Protein AF-A0A817LGA9-F1 (afdb_monomer_lite)

Sequence (177 aa):
PIKENYQQTYLNRLSTHKYPWEKFLEEGIQYLLSHNIECLLPNNDRLYIKMENREIAEVKHLDQRKKGYYRPTICFGMIADGKNILTNDYLKTTLCDRCNVLCFDSEIDQVIAAIQGNRTESFMIIRGVYDYHDGTSNKEWQPFSSLCAAAFMKTIIYRIPKPFINLIFNIIDYYNQ

Structure (mmCIF, N/CA/C/O backbone):
data_AF-A0A817LGA9-F1
#
_entry.id   AF-A0A817LGA9-F1
#
loop_
_atom_site.group_PDB
_atom_site.id
_atom_site.type_symbol
_atom_site.label_atom_id
_atom_site.label_alt_id
_atom_site.label_comp_id
_atom_site.label_asym_id
_atom_site.label_entity_id
_atom_site.label_seq_id
_atom_site.pdbx_PDB_ins_code
_atom_site.Cartn_x
_atom_site.Cartn_y
_atom_site.Cartn_z
_atom_site.occupancy
_atom_site.B_iso_or_equiv
_atom_site.auth_seq_id
_atom_site.auth_comp_id
_atom_site.auth_asym_id
_atom_site.auth_atom_id
_atom_site.pdbx_PDB_model_num
ATOM 1 N N . PRO A 1 1 ? -1.490 25.950 -11.306 1.00 44.44 1 PRO A N 1
ATOM 2 C CA . PRO A 1 1 ? -1.712 24.812 -12.229 1.00 44.44 1 PRO A CA 1
ATOM 3 C C . PRO A 1 1 ? -2.171 23.512 -11.536 1.00 44.44 1 PRO A C 1
ATOM 5 O O . PRO A 1 1 ? -3.285 23.073 -11.787 1.00 44.44 1 PRO A O 1
ATOM 8 N N . ILE A 1 2 ? -1.365 22.895 -10.653 1.00 36.34 2 ILE A N 1
ATOM 9 C CA . ILE A 1 2 ? -1.699 21.594 -10.021 1.00 36.34 2 ILE A CA 1
ATOM 10 C C . ILE A 1 2 ? -2.831 21.729 -8.982 1.00 36.34 2 ILE A C 1
ATOM 12 O O . ILE A 1 2 ? -3.798 20.972 -9.027 1.00 36.34 2 ILE A O 1
ATOM 16 N N . LYS A 1 3 ? -2.770 22.741 -8.101 1.00 40.72 3 LYS A N 1
ATOM 17 C CA . LYS A 1 3 ? -3.835 23.032 -7.117 1.00 40.72 3 LYS A CA 1
ATOM 18 C C . LYS A 1 3 ? -5.178 23.388 -7.775 1.00 40.72 3 LYS A C 1
ATOM 20 O O . LYS A 1 3 ? -6.219 22.946 -7.305 1.00 40.72 3 LYS A O 1
ATOM 25 N N . GLU A 1 4 ? -5.155 24.137 -8.876 1.00 43.22 4 GLU A N 1
ATOM 26 C CA . GLU A 1 4 ? -6.360 24.543 -9.623 1.00 43.22 4 GLU A CA 1
ATOM 27 C C . GLU A 1 4 ? -7.012 23.347 -10.339 1.00 43.22 4 GLU A C 1
ATOM 29 O O . GLU A 1 4 ? -8.215 23.132 -10.203 1.00 43.22 4 GLU A O 1
ATOM 34 N N . ASN A 1 5 ? -6.215 22.487 -10.991 1.00 48.66 5 ASN A N 1
ATOM 35 C CA . ASN A 1 5 ? -6.701 21.232 -11.582 1.00 48.66 5 ASN A CA 1
ATOM 36 C C . ASN A 1 5 ? -7.262 20.267 -10.521 1.00 48.66 5 ASN A C 1
ATOM 38 O O . ASN A 1 5 ? -8.253 19.570 -10.767 1.00 48.66 5 ASN A O 1
ATOM 42 N N . TYR A 1 6 ? -6.671 20.243 -9.320 1.00 47.34 6 TYR A N 1
ATOM 43 C CA . TYR A 1 6 ? -7.208 19.478 -8.197 1.00 47.34 6 TYR A CA 1
ATOM 44 C C . TYR A 1 6 ? -8.572 20.008 -7.745 1.00 47.34 6 TYR A C 1
ATOM 46 O O . TYR A 1 6 ? -9.492 19.211 -7.592 1.00 47.34 6 TYR A O 1
ATOM 54 N N . GLN A 1 7 ? -8.744 21.325 -7.597 1.00 49.19 7 GLN A N 1
ATOM 55 C CA . GLN A 1 7 ? -10.031 21.928 -7.220 1.00 49.19 7 GLN A CA 1
ATOM 56 C C . GLN A 1 7 ? -11.143 21.626 -8.237 1.00 49.19 7 GLN A C 1
ATOM 58 O O . GLN A 1 7 ? -12.278 21.339 -7.853 1.00 49.19 7 GLN A O 1
ATOM 63 N N . GLN A 1 8 ? -10.812 21.608 -9.527 1.00 51.47 8 GLN A N 1
ATOM 64 C CA . GLN A 1 8 ? -11.758 21.264 -10.590 1.00 51.47 8 GLN A CA 1
ATOM 65 C C . GLN A 1 8 ? -12.128 19.770 -10.582 1.00 51.47 8 GLN A C 1
ATOM 67 O O . GLN A 1 8 ? -13.289 19.407 -10.768 1.00 51.47 8 GLN A O 1
ATOM 72 N N . THR A 1 9 ? -11.161 18.895 -10.287 1.00 51.81 9 THR A N 1
ATOM 73 C CA . THR A 1 9 ? -11.400 17.450 -10.123 1.00 51.81 9 THR A CA 1
ATOM 74 C C . THR A 1 9 ? -12.176 17.149 -8.834 1.00 51.81 9 THR A C 1
ATOM 76 O O . THR A 1 9 ? -13.027 16.265 -8.824 1.00 51.81 9 THR A O 1
ATOM 79 N N . TYR A 1 10 ? -11.919 17.905 -7.764 1.00 47.16 10 TYR A N 1
ATOM 80 C CA . TYR A 1 10 ? -12.523 17.787 -6.434 1.00 47.16 1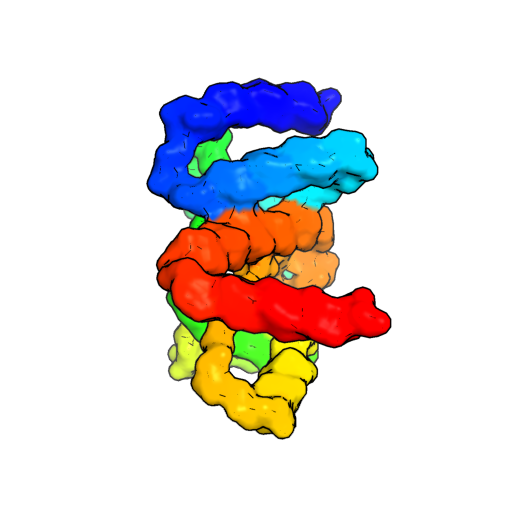0 TYR A CA 1
ATOM 81 C C . TYR A 1 10 ? -14.049 17.957 -6.461 1.00 47.16 10 TYR A C 1
ATOM 83 O O . TYR A 1 10 ? -14.763 17.134 -5.888 1.00 47.16 10 TYR A O 1
ATOM 91 N N . LEU A 1 11 ? -14.567 18.941 -7.208 1.00 50.03 11 LEU A N 1
ATOM 92 C CA . LEU A 1 11 ? -16.016 19.155 -7.348 1.00 50.03 11 LEU A CA 1
ATOM 93 C C . LEU A 1 11 ? -16.742 17.958 -7.994 1.00 50.03 11 LEU A C 1
ATOM 95 O O . LEU A 1 11 ? -17.894 17.686 -7.660 1.00 50.03 11 LEU A O 1
ATOM 99 N N . ASN A 1 12 ? -16.059 17.193 -8.852 1.00 53.94 12 ASN A N 1
ATOM 100 C CA . ASN A 1 12 ? -16.596 15.963 -9.445 1.00 53.94 12 ASN A CA 1
ATOM 101 C C . ASN A 1 12 ? -16.506 14.738 -8.509 1.00 53.94 12 ASN A C 1
ATOM 103 O O . ASN A 1 12 ? -17.265 13.781 -8.685 1.00 53.94 12 ASN A O 1
ATOM 107 N N . ARG A 1 13 ? -15.593 14.728 -7.522 1.00 53.91 13 ARG A N 1
ATOM 108 C CA . ARG A 1 13 ? -15.464 13.612 -6.560 1.00 53.91 13 ARG A CA 1
ATOM 109 C C . ARG A 1 13 ? -16.570 13.639 -5.505 1.00 53.91 13 ARG A C 1
ATOM 111 O O . ARG A 1 13 ? -17.202 12.612 -5.260 1.00 53.91 13 ARG A O 1
ATOM 118 N N . LEU A 1 14 ? -16.888 14.828 -4.984 1.00 49.91 14 LEU A N 1
ATOM 119 C CA . LEU A 1 14 ? -17.922 15.030 -3.963 1.00 49.91 14 LEU A CA 1
ATOM 120 C C . LEU A 1 14 ? -19.288 14.451 -4.360 1.00 49.91 14 LEU A C 1
ATOM 122 O O . LEU A 1 14 ? -19.941 13.812 -3.538 1.00 49.91 14 LEU A O 1
ATOM 126 N N . SER A 1 15 ? -19.696 14.609 -5.622 1.00 52.19 15 SER A N 1
ATOM 127 C CA . SER A 1 15 ? -20.986 14.129 -6.136 1.00 52.19 15 SER A CA 1
ATOM 128 C C . SER A 1 15 ? -21.036 12.621 -6.424 1.00 52.19 15 SER A C 1
ATOM 130 O O . SER A 1 15 ? -22.105 12.102 -6.742 1.00 52.19 15 SER A O 1
ATOM 132 N N . THR A 1 16 ? -19.909 11.899 -6.323 1.00 58.19 16 THR A N 1
ATOM 133 C CA . THR A 1 16 ? -19.780 10.510 -6.807 1.00 58.19 16 THR A CA 1
ATOM 134 C C . THR A 1 16 ? -19.026 9.562 -5.865 1.00 58.19 16 THR A C 1
ATOM 136 O O . THR A 1 16 ? -18.536 8.516 -6.320 1.00 58.19 16 THR A O 1
ATOM 139 N N . HIS A 1 17 ? -18.937 9.889 -4.569 1.00 65.00 17 HIS A N 1
ATOM 140 C CA . HIS A 1 17 ? -18.406 8.980 -3.548 1.00 65.00 17 HIS A CA 1
ATOM 141 C C . HIS A 1 17 ? -19.101 7.617 -3.635 1.00 65.00 17 HIS A C 1
ATOM 143 O O . HIS A 1 17 ? -20.293 7.487 -3.357 1.00 65.00 17 HIS A O 1
ATOM 149 N N . LYS A 1 18 ? -18.349 6.593 -4.033 1.00 71.44 18 LYS A N 1
ATOM 150 C CA . LYS A 1 18 ? -18.819 5.210 -4.145 1.00 71.44 18 LYS A CA 1
ATOM 151 C C . LYS A 1 18 ? -18.400 4.388 -2.933 1.00 71.44 18 LYS A C 1
ATOM 153 O O . LYS A 1 18 ? -19.107 3.449 -2.571 1.00 71.44 18 LYS A O 1
ATOM 158 N N . TYR A 1 19 ? -17.269 4.723 -2.309 1.00 81.50 19 TYR A N 1
ATOM 159 C CA . TYR A 1 19 ? -16.699 3.933 -1.220 1.00 81.50 19 TYR A CA 1
ATOM 160 C C . TYR A 1 19 ? -16.460 4.771 0.045 1.00 81.50 19 TYR A C 1
ATOM 162 O O . TYR A 1 19 ? -16.046 5.923 -0.058 1.00 81.50 19 TYR A O 1
ATOM 170 N N . PRO A 1 20 ? -16.645 4.206 1.258 1.00 83.69 20 PRO A N 1
ATOM 171 C CA . PRO A 1 20 ? -16.533 4.980 2.500 1.00 83.69 20 PRO A CA 1
ATOM 172 C C . PRO A 1 20 ? -15.154 5.613 2.745 1.00 83.69 20 PRO A C 1
ATOM 174 O O . PRO A 1 20 ? -15.069 6.664 3.372 1.00 83.69 20 PRO A O 1
ATOM 177 N N . TRP A 1 21 ? -14.085 4.992 2.243 1.00 86.31 21 TRP A N 1
ATOM 178 C CA . TRP A 1 21 ? -12.713 5.470 2.424 1.00 86.31 21 TRP A CA 1
ATOM 179 C C . TRP A 1 21 ? -12.363 6.681 1.555 1.00 86.31 21 TRP A C 1
ATOM 181 O O . TRP A 1 21 ? -11.458 7.431 1.913 1.00 86.31 21 TRP A O 1
ATOM 191 N N . GLU A 1 22 ? -13.106 6.921 0.467 1.00 86.81 22 GLU A N 1
ATOM 192 C CA . GLU A 1 22 ? -12.907 8.089 -0.402 1.00 86.81 22 GLU A CA 1
ATOM 193 C C . GLU A 1 22 ? -13.125 9.394 0.385 1.00 86.81 22 GLU A C 1
ATOM 195 O O . GLU A 1 22 ? -12.335 10.323 0.252 1.00 86.81 22 GLU A O 1
ATOM 200 N N . LYS A 1 23 ? -14.092 9.414 1.317 1.00 87.50 23 LYS A N 1
ATOM 201 C CA . LYS A 1 23 ? -14.320 10.559 2.211 1.00 87.50 23 LYS A CA 1
ATOM 202 C C . LYS A 1 23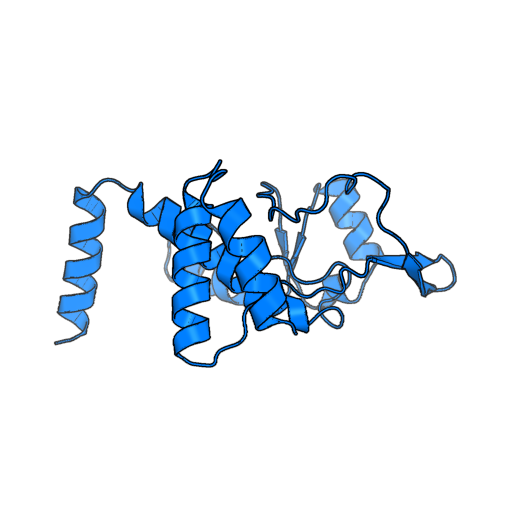 ? -13.082 10.876 3.056 1.00 87.50 23 LYS A C 1
ATOM 204 O O . LYS A 1 23 ? -12.670 12.025 3.161 1.00 87.50 23 LYS A O 1
ATOM 209 N N . PHE A 1 24 ? -12.483 9.857 3.673 1.00 90.81 24 PHE A N 1
ATOM 210 C CA . PHE A 1 24 ? -11.303 10.047 4.519 1.00 90.81 24 PHE A CA 1
ATOM 211 C C . PHE A 1 24 ? -10.055 10.405 3.714 1.00 90.81 24 PHE A C 1
ATOM 213 O O . PHE A 1 24 ? -9.198 11.128 4.219 1.00 90.81 24 PHE A O 1
ATOM 220 N N . LEU A 1 25 ? -9.962 9.927 2.471 1.00 90.12 25 LEU A N 1
ATOM 221 C CA . LEU A 1 25 ? -8.915 10.338 1.544 1.00 90.12 25 LEU A CA 1
ATOM 222 C C . LEU A 1 25 ? -9.037 11.835 1.249 1.00 90.12 25 LEU A C 1
ATOM 224 O O . LEU A 1 25 ? -8.045 12.550 1.333 1.00 90.12 25 LEU A O 1
ATOM 228 N N . GLU A 1 26 ? -10.241 12.322 0.957 1.00 86.31 26 GLU A N 1
ATOM 229 C CA . GLU A 1 26 ? -10.476 13.743 0.689 1.00 86.31 26 GLU A CA 1
ATOM 230 C C . GLU A 1 26 ? -10.177 14.635 1.894 1.00 86.31 26 GLU A C 1
ATOM 232 O O . GLU A 1 26 ? -9.443 15.615 1.749 1.00 86.31 26 GLU A O 1
ATOM 237 N N . GLU A 1 27 ? -10.681 14.273 3.079 1.00 90.69 27 GLU A N 1
ATOM 238 C CA . GLU A 1 27 ? -10.354 14.962 4.336 1.00 90.69 27 GLU A CA 1
ATOM 239 C C . GLU A 1 27 ? -8.835 15.027 4.549 1.00 90.69 27 GLU A C 1
ATOM 241 O O . GLU A 1 27 ? -8.288 16.077 4.890 1.00 90.69 27 GLU A O 1
ATOM 246 N N . GLY A 1 28 ? -8.145 13.908 4.312 1.00 91.31 28 GLY A N 1
ATOM 247 C CA . GLY A 1 28 ? -6.695 13.814 4.432 1.00 91.31 28 GLY A CA 1
ATOM 248 C C . GLY A 1 28 ? -5.959 14.719 3.445 1.00 91.31 28 GLY A C 1
ATOM 249 O O . GLY A 1 28 ? -5.038 15.429 3.845 1.00 91.31 28 GLY A O 1
ATOM 250 N N . ILE A 1 29 ? -6.384 14.757 2.177 1.00 89.69 29 ILE A N 1
ATOM 251 C CA . ILE A 1 29 ? -5.768 15.634 1.172 1.00 89.69 29 ILE A CA 1
ATOM 252 C C . ILE A 1 29 ? -5.957 17.101 1.568 1.00 89.69 29 ILE A C 1
ATOM 254 O O . ILE A 1 29 ? -5.001 17.872 1.530 1.00 89.69 29 ILE A O 1
ATOM 258 N N . GLN A 1 30 ? -7.167 17.499 1.967 1.00 89.19 30 GLN A N 1
ATOM 259 C CA . GLN A 1 30 ? -7.440 18.876 2.390 1.00 89.19 30 GLN A CA 1
ATOM 260 C C . GLN A 1 30 ? -6.583 19.288 3.584 1.00 89.19 30 GLN A C 1
ATOM 262 O O . GLN A 1 30 ? -5.983 20.364 3.563 1.00 89.19 30 GLN A O 1
ATOM 267 N N . TYR A 1 31 ? -6.496 18.415 4.589 1.00 91.00 31 TYR A N 1
ATOM 268 C CA . TYR A 1 31 ? -5.671 18.635 5.769 1.00 91.00 31 TYR A CA 1
ATOM 269 C C . TYR A 1 31 ? -4.192 18.801 5.405 1.00 91.00 31 TYR A C 1
ATOM 271 O O . TYR A 1 31 ? -3.535 19.729 5.867 1.00 91.00 31 TYR A O 1
ATOM 279 N N . LEU A 1 32 ? -3.646 17.942 4.546 1.00 89.88 32 LEU A N 1
ATOM 280 C CA . LEU A 1 32 ? -2.238 18.034 4.156 1.00 89.88 32 LEU A CA 1
ATOM 281 C C . LEU A 1 32 ? -1.961 19.281 3.307 1.00 89.88 32 LEU A C 1
ATOM 283 O O . LEU A 1 32 ? -0.984 19.989 3.555 1.00 89.88 32 LEU A O 1
ATOM 287 N N . LEU A 1 33 ? -2.864 19.628 2.386 1.00 87.62 33 LEU A N 1
ATOM 288 C CA . LEU A 1 33 ? -2.754 20.851 1.589 1.00 87.62 33 LEU A CA 1
ATOM 289 C C . LEU A 1 33 ? -2.797 22.121 2.447 1.00 87.62 33 LEU A C 1
ATOM 291 O O . LEU A 1 33 ? -2.070 23.068 2.136 1.00 87.62 33 LEU A O 1
ATOM 295 N N . SER A 1 34 ? -3.601 22.155 3.518 1.00 89.44 34 SER A N 1
ATOM 296 C CA . SER A 1 34 ? -3.637 23.304 4.436 1.00 89.44 34 SER A CA 1
ATOM 297 C C . SER A 1 34 ? -2.334 23.471 5.223 1.00 89.44 34 SER A C 1
ATOM 299 O O . SER A 1 34 ? -2.024 24.575 5.657 1.00 89.44 34 SER A O 1
ATOM 301 N N . HIS A 1 35 ? -1.555 22.396 5.370 1.00 90.31 35 HIS A N 1
ATOM 302 C CA . HIS A 1 35 ? -0.240 22.389 6.018 1.00 90.31 35 HIS A CA 1
ATOM 303 C C . HIS A 1 35 ? 0.924 22.448 5.012 1.00 90.31 35 HIS A C 1
ATOM 305 O O . HIS A 1 35 ? 2.070 22.220 5.387 1.00 90.31 35 HIS A O 1
ATOM 311 N N . ASN A 1 36 ? 0.652 22.768 3.740 1.00 86.69 36 ASN A N 1
ATOM 312 C CA . ASN A 1 36 ? 1.640 22.810 2.654 1.00 86.69 36 ASN A CA 1
ATOM 313 C C . ASN A 1 36 ? 2.374 21.479 2.399 1.00 86.69 36 ASN A C 1
ATOM 315 O O . ASN A 1 36 ? 3.482 21.478 1.866 1.00 86.69 36 ASN A O 1
ATOM 319 N N . ILE A 1 37 ? 1.750 20.348 2.730 1.00 84.50 37 ILE A N 1
ATOM 320 C CA . ILE A 1 37 ? 2.257 19.013 2.408 1.00 84.50 37 ILE A CA 1
ATOM 321 C C . ILE A 1 37 ? 1.580 18.544 1.117 1.00 84.50 37 ILE A C 1
ATOM 323 O O . ILE A 1 37 ? 0.364 18.340 1.066 1.00 84.50 37 ILE A O 1
ATOM 327 N N . GLU A 1 38 ? 2.365 18.380 0.053 1.00 81.69 38 GLU A N 1
ATOM 328 C CA . GLU A 1 38 ? 1.855 17.894 -1.227 1.00 81.69 38 GLU A CA 1
ATOM 329 C C . GLU A 1 38 ? 1.716 16.368 -1.206 1.00 81.69 38 GLU A C 1
ATOM 331 O O . GLU A 1 38 ? 2.678 15.622 -1.054 1.00 81.69 38 GLU A O 1
ATOM 336 N N . CYS A 1 39 ? 0.479 15.905 -1.351 1.00 81.06 39 CYS A N 1
ATOM 337 C CA . CYS A 1 39 ? 0.115 14.491 -1.407 1.00 81.06 39 CYS A CA 1
ATOM 338 C C . CYS A 1 39 ? -0.855 14.229 -2.560 1.00 81.06 39 CYS A C 1
ATOM 340 O O . CYS A 1 39 ? -1.711 13.357 -2.472 1.00 81.06 39 CYS A O 1
ATOM 342 N N . LEU A 1 40 ? -0.788 15.046 -3.610 1.00 79.19 40 LEU A N 1
ATOM 343 C CA . LEU A 1 40 ? -1.704 14.968 -4.738 1.00 79.19 40 LEU A CA 1
ATOM 344 C C . LEU A 1 40 ? -1.338 13.803 -5.653 1.00 79.19 40 LEU A C 1
ATOM 346 O O . LEU A 1 40 ? -0.177 13.421 -5.755 1.00 79.19 40 LEU A O 1
ATOM 350 N N . LEU A 1 41 ? -2.349 13.261 -6.334 1.00 76.38 41 LEU A N 1
ATOM 351 C CA . LEU A 1 41 ? -2.147 12.260 -7.374 1.00 76.38 41 LEU A CA 1
ATOM 352 C C . LEU A 1 41 ? -1.205 12.837 -8.447 1.00 76.38 41 LEU A C 1
ATOM 354 O O . LEU A 1 41 ? -1.560 13.856 -9.052 1.00 76.38 41 LEU A O 1
ATOM 358 N N . PRO A 1 42 ? -0.045 12.212 -8.710 1.00 73.50 42 PRO A N 1
ATOM 359 C CA . PRO A 1 42 ? 0.834 12.664 -9.774 1.00 73.50 42 PRO A CA 1
ATOM 360 C C . PRO A 1 42 ? 0.177 12.475 -11.143 1.00 73.50 42 PRO A C 1
ATOM 362 O O . PRO A 1 42 ? -0.546 11.511 -11.384 1.00 73.50 42 PRO A O 1
ATOM 365 N N . ASN A 1 43 ? 0.475 13.372 -12.082 1.00 69.38 43 ASN A N 1
ATOM 366 C CA . ASN A 1 43 ? -0.056 13.283 -13.448 1.00 69.38 43 ASN A CA 1
ATOM 367 C C . ASN A 1 43 ? 0.703 12.272 -14.332 1.00 69.38 43 ASN A C 1
ATOM 369 O O . ASN A 1 43 ? 0.319 12.050 -15.479 1.00 69.38 43 ASN A O 1
ATOM 373 N N . ASN A 1 44 ? 1.771 11.666 -13.807 1.00 67.75 44 ASN A N 1
ATOM 374 C CA . ASN A 1 44 ? 2.679 10.785 -14.532 1.00 67.75 44 ASN A CA 1
ATOM 375 C C . ASN A 1 44 ? 2.500 9.348 -14.037 1.00 67.75 44 ASN A C 1
ATOM 377 O O . ASN A 1 44 ? 3.213 8.914 -13.140 1.00 67.75 44 ASN A O 1
ATOM 381 N N . ASP A 1 45 ? 1.543 8.605 -14.588 1.00 73.25 45 ASP A N 1
ATOM 382 C CA . ASP A 1 45 ? 1.465 7.163 -14.337 1.00 73.25 45 ASP A CA 1
ATOM 383 C C . ASP A 1 45 ? 2.263 6.417 -15.410 1.00 73.25 45 ASP A C 1
ATOM 385 O O . ASP A 1 45 ? 1.779 6.215 -16.529 1.00 73.25 45 ASP A O 1
ATOM 389 N N . ARG A 1 46 ? 3.505 6.062 -15.073 1.00 73.69 46 ARG A N 1
ATOM 390 C CA . ARG A 1 46 ? 4.449 5.407 -15.982 1.00 73.69 46 ARG A CA 1
ATOM 391 C C . ARG A 1 46 ? 4.533 3.923 -15.659 1.00 73.69 46 ARG A C 1
ATOM 393 O O . ARG A 1 46 ? 4.874 3.547 -14.538 1.00 73.69 46 ARG A O 1
ATOM 400 N N . LEU A 1 47 ? 4.229 3.089 -16.651 1.00 75.25 47 LEU A N 1
ATOM 401 C CA . LEU A 1 47 ? 4.436 1.647 -16.570 1.00 75.25 47 LEU A CA 1
ATOM 402 C C . LEU A 1 47 ? 5.789 1.306 -17.175 1.00 75.25 47 LEU A C 1
ATOM 404 O O . LEU A 1 47 ? 6.112 1.770 -18.264 1.00 75.25 47 LEU A O 1
ATOM 408 N N . TYR A 1 48 ? 6.543 0.450 -16.502 1.00 76.88 48 TYR A N 1
ATOM 409 C CA . TYR A 1 48 ? 7.822 -0.041 -16.992 1.00 76.88 48 TYR A CA 1
ATOM 410 C C . TYR A 1 48 ? 7.734 -1.545 -17.218 1.00 76.88 48 TYR A C 1
ATOM 412 O O . TYR A 1 48 ? 7.215 -2.273 -16.372 1.00 76.88 48 TYR A O 1
ATOM 420 N N . ILE A 1 49 ? 8.239 -2.012 -18.357 1.00 77.88 49 ILE A N 1
ATOM 421 C CA . ILE A 1 49 ? 8.381 -3.440 -18.643 1.00 77.88 49 ILE A CA 1
ATOM 422 C C . ILE A 1 49 ? 9.854 -3.722 -18.897 1.00 77.88 49 ILE A C 1
ATOM 424 O O . ILE A 1 49 ? 10.518 -3.009 -19.653 1.00 77.88 49 ILE A O 1
ATOM 428 N N . LYS A 1 50 ? 10.360 -4.777 -18.261 1.00 73.31 50 LYS A N 1
ATOM 429 C CA . LYS A 1 50 ? 11.704 -5.276 -18.513 1.00 73.31 50 LYS A CA 1
ATOM 430 C C . LYS A 1 50 ? 11.673 -6.243 -19.690 1.00 73.31 50 LYS A C 1
ATOM 432 O O . LYS A 1 50 ? 10.975 -7.253 -19.645 1.00 73.31 50 LYS A O 1
ATOM 437 N N . MET A 1 51 ? 12.411 -5.906 -20.737 1.00 78.69 51 MET A N 1
ATOM 438 C CA . MET A 1 51 ? 12.567 -6.723 -21.937 1.00 78.69 51 MET A CA 1
ATOM 439 C C . MET A 1 51 ? 13.567 -7.868 -21.690 1.00 78.69 51 MET A C 1
ATOM 441 O O . MET A 1 51 ? 14.357 -7.830 -20.742 1.00 78.69 51 MET A O 1
ATOM 445 N N . GLU A 1 52 ? 13.571 -8.888 -22.556 1.00 73.50 52 GLU A N 1
ATOM 446 C CA . GLU A 1 52 ? 14.467 -10.058 -22.441 1.00 73.50 52 GLU A CA 1
ATOM 447 C C . GLU A 1 52 ? 15.960 -9.679 -22.450 1.00 73.50 52 GLU A C 1
ATOM 449 O O . GLU A 1 52 ? 16.775 -10.291 -21.759 1.00 73.50 52 GLU A O 1
ATOM 454 N N . ASN A 1 53 ? 16.317 -8.609 -23.165 1.00 76.69 53 ASN A N 1
ATOM 455 C CA . ASN A 1 53 ? 17.667 -8.039 -23.211 1.00 76.69 53 ASN A CA 1
ATOM 456 C C . ASN A 1 53 ? 18.044 -7.226 -21.951 1.00 76.69 53 ASN A C 1
ATOM 458 O O . ASN A 1 53 ? 19.108 -6.610 -21.918 1.00 76.69 53 ASN A O 1
ATOM 462 N N . ARG A 1 54 ? 17.201 -7.246 -20.907 1.00 70.19 54 ARG A N 1
ATOM 463 C CA . ARG A 1 54 ? 17.313 -6.489 -19.646 1.00 70.19 54 ARG A CA 1
ATOM 464 C C . ARG A 1 54 ? 17.137 -4.976 -19.771 1.00 70.19 54 ARG A C 1
ATOM 466 O O . ARG A 1 54 ? 17.293 -4.288 -18.762 1.00 70.19 54 ARG A O 1
ATOM 473 N N . GLU A 1 55 ? 16.779 -4.461 -20.942 1.00 77.88 55 GLU A N 1
ATOM 474 C CA . GLU A 1 55 ? 16.401 -3.057 -21.084 1.00 77.88 55 GLU A CA 1
ATOM 475 C C . GLU A 1 55 ? 15.040 -2.808 -20.429 1.00 77.88 55 GLU A C 1
ATOM 477 O O . GLU A 1 55 ? 14.131 -3.641 -20.488 1.00 77.88 55 GLU A O 1
ATOM 482 N N . ILE A 1 56 ? 14.903 -1.654 -19.781 1.00 75.44 56 ILE A N 1
ATOM 483 C CA . ILE A 1 56 ? 13.644 -1.209 -19.189 1.00 75.44 56 ILE A CA 1
ATOM 484 C C . ILE A 1 56 ? 13.010 -0.230 -20.169 1.00 75.44 56 ILE A C 1
ATOM 486 O O . ILE A 1 56 ? 13.577 0.827 -20.447 1.00 75.44 56 ILE A O 1
ATOM 490 N N . ALA A 1 57 ? 11.836 -0.580 -20.685 1.00 80.25 57 ALA A N 1
ATOM 491 C CA . ALA A 1 57 ? 11.066 0.279 -21.571 1.00 80.25 57 ALA A CA 1
ATOM 492 C C . ALA A 1 57 ? 9.860 0.857 -20.824 1.00 80.25 57 ALA A C 1
ATOM 494 O O . ALA A 1 57 ? 9.147 0.133 -20.126 1.00 80.25 57 ALA A O 1
ATOM 495 N N . GLU A 1 58 ? 9.614 2.158 -20.991 1.00 81.12 58 GLU A N 1
ATOM 496 C CA . GLU A 1 58 ? 8.350 2.770 -20.583 1.00 81.12 58 GLU A CA 1
ATOM 497 C C . GLU A 1 58 ? 7.258 2.355 -21.573 1.00 81.12 58 GLU A C 1
ATOM 499 O O . GLU A 1 58 ? 7.403 2.496 -22.790 1.00 81.12 58 GLU A O 1
ATOM 504 N N . VAL A 1 59 ? 6.157 1.830 -21.051 1.00 78.19 59 VAL A N 1
ATOM 505 C CA . VAL A 1 59 ? 5.039 1.313 -21.835 1.00 78.19 59 VAL A CA 1
ATOM 506 C C . VAL A 1 59 ? 3.775 2.064 -21.446 1.00 78.19 59 VAL A C 1
ATOM 508 O O . VAL A 1 59 ? 3.580 2.482 -20.306 1.00 78.19 59 VAL A O 1
ATOM 511 N N . LYS A 1 60 ? 2.878 2.256 -22.411 1.00 72.81 60 LYS A N 1
ATOM 512 C CA . LYS A 1 60 ? 1.548 2.782 -22.113 1.00 72.81 60 LYS A CA 1
ATOM 513 C C . LYS A 1 60 ? 0.719 1.693 -21.454 1.00 72.81 60 LYS A C 1
ATOM 515 O O . LYS A 1 60 ? 0.699 0.550 -21.899 1.00 72.81 60 LYS A O 1
ATOM 520 N N . HIS A 1 61 ? -0.026 2.069 -20.430 1.00 68.38 61 HIS A N 1
ATOM 521 C CA . HIS A 1 61 ? -0.997 1.174 -19.820 1.00 68.38 61 HIS A CA 1
ATOM 522 C C . HIS A 1 61 ? -2.020 0.676 -20.852 1.00 68.38 61 HIS A C 1
ATOM 524 O O . HIS A 1 61 ? -2.576 1.474 -21.610 1.00 68.38 61 HIS A O 1
ATOM 530 N N . LEU A 1 62 ? -2.275 -0.638 -20.866 1.00 59.03 62 LEU A N 1
ATOM 531 C CA . LEU A 1 62 ? -3.261 -1.298 -21.729 1.00 59.03 62 LEU A CA 1
ATOM 532 C C . LEU A 1 62 ? -4.675 -0.804 -21.389 1.00 59.03 62 LEU A C 1
ATOM 534 O O . LEU A 1 62 ? -5.311 -1.338 -20.493 1.00 59.03 62 LEU A O 1
ATOM 538 N N . ASP A 1 63 ? -5.111 0.262 -22.061 1.00 55.19 63 ASP A N 1
ATOM 539 C CA . ASP A 1 63 ? -6.468 0.733 -22.408 1.00 55.19 63 ASP A CA 1
ATOM 540 C C . ASP A 1 63 ? -7.688 0.458 -21.480 1.00 55.19 63 ASP A C 1
ATOM 542 O O . ASP A 1 63 ? -8.835 0.643 -21.888 1.00 55.19 63 ASP A O 1
ATOM 546 N N . GLN A 1 64 ? -7.495 0.127 -20.199 1.00 50.06 64 GLN A N 1
ATOM 547 C CA . GLN A 1 64 ? -8.547 0.044 -19.170 1.00 50.06 64 GLN A CA 1
ATOM 548 C C . GLN A 1 64 ? -8.879 1.421 -18.557 1.00 50.06 64 GLN A C 1
ATOM 550 O O . GLN A 1 64 ? -9.751 1.548 -17.701 1.00 50.06 64 GLN A O 1
ATOM 555 N N . ARG A 1 65 ? -8.210 2.487 -19.018 1.00 53.41 65 ARG A N 1
ATOM 556 C CA . ARG A 1 65 ? -8.221 3.843 -18.433 1.00 53.41 65 ARG A CA 1
ATOM 557 C C . ARG A 1 65 ? -9.076 4.845 -19.211 1.00 53.41 65 ARG A C 1
ATOM 559 O O . ARG A 1 65 ? -8.793 6.039 -19.227 1.00 53.41 65 ARG A O 1
ATOM 566 N N . LYS A 1 66 ? -10.132 4.389 -19.886 1.00 40.72 66 LYS A N 1
ATOM 567 C CA . LYS A 1 66 ? -10.895 5.207 -20.852 1.00 40.72 66 LYS A CA 1
ATOM 568 C C . LYS A 1 66 ? -11.831 6.282 -20.276 1.00 40.72 66 LYS A C 1
ATOM 570 O O . LYS A 1 66 ? -12.638 6.826 -21.021 1.00 40.72 66 LYS A O 1
ATOM 575 N N . LYS A 1 67 ? -11.760 6.645 -18.991 1.00 42.66 67 LYS A N 1
ATOM 576 C CA . LYS A 1 67 ? -12.662 7.669 -18.422 1.00 42.66 67 LYS A CA 1
ATOM 577 C C . LYS A 1 67 ? -12.007 8.538 -17.356 1.00 42.66 67 LYS A C 1
ATOM 579 O O . LYS A 1 67 ? -12.415 8.443 -16.211 1.00 42.66 67 LYS A O 1
ATOM 584 N N . GLY A 1 68 ? -11.022 9.364 -17.726 1.00 45.34 68 GLY A N 1
ATOM 585 C CA . GLY A 1 68 ? -10.681 10.656 -17.085 1.00 45.34 68 GLY A CA 1
ATOM 586 C C . GLY A 1 68 ? -10.562 10.745 -15.552 1.00 45.34 68 GLY A C 1
ATOM 587 O O . GLY A 1 68 ? -10.525 11.846 -15.015 1.00 45.34 68 GLY A O 1
ATOM 588 N N . TYR A 1 69 ? -10.539 9.624 -14.837 1.00 48.19 69 TYR A N 1
ATOM 589 C CA . TYR A 1 69 ? -10.698 9.547 -13.396 1.00 48.19 69 TYR A CA 1
ATOM 590 C C . TYR A 1 69 ? -9.916 8.331 -12.897 1.00 48.19 69 TYR A C 1
ATOM 592 O O . TYR A 1 69 ? -10.291 7.183 -13.135 1.00 48.19 69 TYR A O 1
ATOM 600 N N . TYR A 1 70 ? -8.845 8.589 -12.151 1.00 63.62 70 TYR A N 1
ATOM 601 C CA . TYR A 1 70 ? -8.068 7.573 -11.449 1.00 63.62 70 TYR A CA 1
ATOM 602 C C . TYR A 1 70 ? -8.673 7.360 -10.051 1.00 63.62 70 TYR A C 1
ATOM 604 O O . TYR A 1 70 ? -8.372 8.109 -9.122 1.00 63.62 70 TYR A O 1
ATOM 612 N N . ARG A 1 71 ? -9.579 6.380 -9.895 1.00 71.69 71 ARG A N 1
ATOM 613 C CA . ARG A 1 71 ? -9.967 5.887 -8.556 1.00 71.69 71 ARG A CA 1
ATOM 614 C C . ARG A 1 71 ? -8.893 4.907 -8.114 1.00 71.69 71 ARG A C 1
ATOM 616 O O . ARG A 1 71 ? -8.703 3.916 -8.823 1.00 71.69 71 ARG A O 1
ATOM 623 N N . PRO A 1 72 ? -8.212 5.129 -6.977 1.00 77.88 72 PRO A N 1
ATOM 624 C CA . PRO A 1 72 ? -7.365 4.085 -6.433 1.00 77.88 72 PRO A CA 1
ATOM 625 C C . PRO A 1 72 ? -8.233 2.852 -6.164 1.00 77.88 72 PRO A C 1
ATOM 627 O O . PRO A 1 72 ? -9.387 2.959 -5.740 1.00 77.88 72 PRO A O 1
ATOM 630 N N . THR A 1 73 ? -7.698 1.687 -6.503 1.00 81.00 73 THR A N 1
ATOM 631 C CA . THR A 1 73 ? -8.410 0.413 -6.404 1.00 81.00 73 THR A CA 1
ATOM 632 C C . THR A 1 73 ? -7.873 -0.368 -5.216 1.00 81.00 73 THR A C 1
ATOM 634 O O . THR A 1 73 ? -6.686 -0.307 -4.911 1.00 81.00 73 THR A O 1
ATOM 637 N N . ILE A 1 74 ? -8.761 -1.090 -4.538 1.00 84.56 74 ILE A N 1
ATOM 638 C CA . ILE A 1 74 ? -8.390 -1.992 -3.450 1.00 84.56 74 ILE A CA 1
ATOM 639 C C . ILE A 1 74 ? -8.156 -3.374 -4.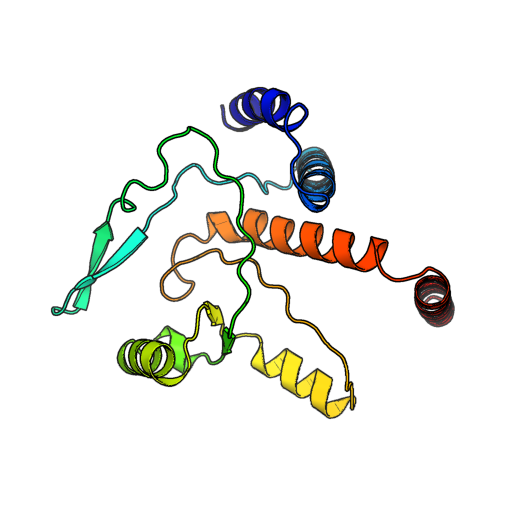053 1.00 84.56 74 ILE A C 1
ATOM 641 O O . ILE A 1 74 ? -9.048 -3.922 -4.701 1.00 84.56 74 ILE A O 1
ATOM 645 N N . CYS A 1 75 ? -6.978 -3.934 -3.802 1.00 84.81 75 CYS A N 1
ATOM 646 C CA . CYS A 1 75 ? -6.619 -5.289 -4.197 1.00 84.81 75 CYS A CA 1
ATOM 647 C C . CYS A 1 75 ? -6.374 -6.127 -2.941 1.00 84.81 75 CYS A C 1
ATOM 649 O O . CYS A 1 75 ? -5.660 -5.697 -2.037 1.00 84.81 75 CYS A O 1
ATOM 651 N N . PHE A 1 76 ? -6.953 -7.327 -2.900 1.00 87.69 76 PHE A N 1
ATOM 652 C CA . PHE A 1 76 ? -6.679 -8.317 -1.863 1.00 87.69 76 PHE A CA 1
ATOM 653 C C . PHE A 1 76 ? -5.826 -9.425 -2.458 1.00 87.69 76 PHE A C 1
ATOM 655 O O . PHE A 1 76 ? -6.186 -10.006 -3.480 1.00 87.69 76 PHE A O 1
ATOM 662 N N . GLY A 1 77 ? -4.714 -9.731 -1.807 1.00 88.75 77 GLY A N 1
ATOM 663 C CA . GLY A 1 77 ? -3.865 -10.842 -2.196 1.00 88.75 77 GLY A CA 1
ATOM 664 C C . GLY A 1 77 ? -2.564 -10.839 -1.426 1.00 88.75 77 GLY A C 1
ATOM 665 O O . GLY A 1 77 ? -2.434 -10.170 -0.400 1.00 88.75 77 GLY A O 1
ATOM 666 N N . MET A 1 78 ? -1.618 -11.628 -1.917 1.00 90.19 78 MET A N 1
ATOM 667 C CA . MET A 1 78 ? -0.386 -11.869 -1.192 1.00 90.19 78 MET A CA 1
ATOM 668 C C . MET A 1 78 ? 0.668 -10.811 -1.500 1.00 90.19 78 MET A C 1
ATOM 670 O O . MET A 1 78 ? 0.856 -10.419 -2.654 1.00 90.19 78 MET A O 1
ATOM 674 N N . ILE A 1 79 ? 1.364 -10.388 -0.447 1.00 91.38 79 ILE A N 1
ATOM 675 C CA . ILE A 1 79 ? 2.529 -9.514 -0.524 1.00 91.38 79 ILE A CA 1
ATOM 676 C C . ILE A 1 79 ? 3.749 -10.386 -0.246 1.00 91.38 79 ILE A C 1
ATOM 678 O O . ILE A 1 79 ? 3.811 -11.029 0.802 1.00 91.38 79 ILE A O 1
ATOM 682 N N . ALA A 1 80 ? 4.690 -10.440 -1.184 1.00 92.44 80 ALA A N 1
ATOM 683 C CA . ALA A 1 80 ? 5.995 -11.031 -0.923 1.00 92.44 80 ALA A CA 1
ATOM 684 C C . ALA A 1 80 ? 6.943 -9.947 -0.421 1.00 92.44 80 ALA A C 1
ATOM 686 O O . ALA A 1 80 ? 6.982 -8.852 -0.974 1.00 92.44 80 ALA A O 1
ATOM 687 N N . ASP A 1 81 ? 7.720 -10.266 0.603 1.00 91.12 81 ASP A N 1
ATOM 688 C CA . ASP A 1 81 ? 8.647 -9.321 1.207 1.00 91.12 81 ASP A CA 1
ATOM 689 C C . ASP A 1 81 ? 10.088 -9.830 1.135 1.00 91.12 81 ASP A C 1
ATOM 691 O O . ASP A 1 81 ? 10.358 -11.019 1.332 1.00 91.12 81 ASP A O 1
ATOM 695 N N . GLY A 1 82 ? 11.008 -8.922 0.814 1.00 88.75 82 GLY A N 1
ATOM 696 C CA . GLY A 1 82 ? 12.441 -9.162 0.900 1.00 88.75 82 GLY A CA 1
ATOM 697 C C . GLY A 1 82 ? 13.252 -8.299 -0.061 1.00 88.75 82 GLY A C 1
ATOM 698 O O . GLY A 1 82 ? 13.010 -8.274 -1.268 1.00 88.75 82 GLY A O 1
ATOM 699 N N . LYS A 1 83 ? 14.312 -7.661 0.450 1.00 84.88 83 LYS A N 1
ATOM 700 C CA . LYS A 1 83 ? 15.212 -6.791 -0.340 1.00 84.88 83 LYS A CA 1
ATOM 701 C C . LYS A 1 83 ? 15.775 -7.466 -1.594 1.00 84.88 83 LYS A C 1
ATOM 703 O O . LYS A 1 83 ? 15.847 -6.852 -2.654 1.00 84.88 83 LYS A O 1
ATOM 708 N N . ASN A 1 84 ? 16.133 -8.745 -1.487 1.00 86.56 84 ASN A N 1
ATOM 709 C CA . ASN A 1 84 ? 16.687 -9.514 -2.604 1.00 86.56 84 ASN A CA 1
ATOM 710 C C . ASN A 1 84 ? 15.638 -9.870 -3.670 1.00 86.56 84 ASN A C 1
ATOM 712 O O . ASN A 1 84 ? 16.007 -10.233 -4.783 1.00 86.56 84 ASN A O 1
ATOM 716 N N . ILE A 1 85 ? 14.344 -9.796 -3.340 1.00 87.50 85 ILE A N 1
ATOM 717 C CA . ILE A 1 85 ? 13.257 -10.071 -4.283 1.00 87.50 85 ILE A CA 1
ATOM 718 C C . ILE A 1 85 ? 13.111 -8.892 -5.248 1.00 87.50 85 ILE A C 1
ATOM 720 O O . ILE A 1 85 ? 13.025 -9.102 -6.455 1.00 87.50 85 ILE A O 1
ATOM 724 N N . LEU A 1 86 ? 13.174 -7.652 -4.749 1.00 85.38 86 LEU A N 1
ATOM 725 C CA . LEU A 1 86 ? 13.019 -6.449 -5.580 1.00 85.38 86 LEU A CA 1
ATOM 726 C C . LEU A 1 86 ? 14.061 -6.358 -6.705 1.00 85.38 86 LEU A C 1
ATOM 728 O O . LEU A 1 86 ? 13.736 -5.928 -7.812 1.00 85.38 86 LEU A O 1
ATOM 732 N N . THR A 1 87 ? 15.282 -6.835 -6.460 1.00 84.88 87 THR A N 1
ATOM 733 C CA . THR A 1 87 ? 16.393 -6.795 -7.425 1.00 84.88 87 THR A CA 1
ATOM 734 C C . THR A 1 87 ? 16.498 -8.038 -8.315 1.00 84.88 87 THR A C 1
ATOM 736 O O . THR A 1 87 ? 17.320 -8.063 -9.233 1.00 84.88 87 THR A O 1
ATOM 739 N N . ASN A 1 88 ? 15.678 -9.070 -8.082 1.00 88.19 88 ASN A N 1
ATOM 740 C CA . ASN A 1 88 ? 15.769 -10.350 -8.780 1.00 88.19 88 ASN A CA 1
ATOM 741 C C . ASN A 1 88 ? 14.456 -10.707 -9.493 1.00 88.19 88 ASN A C 1
ATOM 743 O O . ASN A 1 88 ? 13.527 -11.260 -8.904 1.00 88.19 88 ASN A O 1
ATOM 747 N N . ASP A 1 89 ? 14.397 -10.444 -10.800 1.00 85.81 89 ASP A N 1
ATOM 748 C CA . ASP A 1 89 ? 13.191 -10.701 -11.601 1.00 85.81 89 ASP A CA 1
ATOM 749 C C . ASP A 1 89 ? 12.848 -12.184 -11.736 1.00 85.81 89 ASP A C 1
ATOM 751 O O . ASP A 1 89 ? 11.672 -12.527 -11.847 1.00 85.81 89 ASP A O 1
ATOM 755 N N . TYR A 1 90 ? 13.844 -13.073 -11.679 1.00 89.50 90 TYR A N 1
ATOM 756 C CA . TYR A 1 90 ? 13.584 -14.510 -11.670 1.00 89.50 90 TYR A CA 1
ATOM 757 C C . TYR A 1 90 ? 12.838 -14.915 -10.396 1.00 89.50 90 TYR A C 1
ATOM 759 O O . TYR A 1 90 ? 11.864 -15.666 -10.469 1.00 89.50 90 TYR A O 1
ATOM 767 N N . LEU A 1 91 ? 13.238 -14.377 -9.236 1.00 91.06 91 LEU A N 1
ATOM 768 C CA . LEU A 1 91 ? 12.513 -14.596 -7.983 1.00 91.06 91 LEU A CA 1
ATOM 769 C C . LEU A 1 91 ? 11.112 -13.984 -8.033 1.00 91.06 91 LEU A C 1
ATOM 771 O O . LEU A 1 91 ? 10.164 -14.677 -7.670 1.00 91.06 91 LEU A O 1
ATOM 775 N N . LYS A 1 92 ? 10.962 -12.745 -8.526 1.00 89.38 92 LYS A N 1
ATOM 776 C CA . LYS A 1 92 ? 9.642 -12.109 -8.696 1.00 89.38 92 LYS A CA 1
ATOM 777 C C . LYS A 1 92 ? 8.713 -12.971 -9.547 1.00 89.38 92 LYS A C 1
ATOM 779 O O . LYS A 1 92 ? 7.635 -13.326 -9.089 1.00 89.38 92 LYS A O 1
ATOM 784 N N . THR A 1 93 ? 9.165 -13.381 -10.732 1.00 89.94 93 THR A N 1
ATOM 785 C CA . THR A 1 93 ? 8.382 -14.220 -11.657 1.00 89.94 93 THR A CA 1
ATOM 786 C C . THR A 1 93 ? 8.024 -15.559 -11.015 1.00 89.94 93 THR A C 1
ATOM 788 O O . THR A 1 93 ? 6.858 -15.933 -10.970 1.00 89.94 93 THR A O 1
ATOM 791 N N . THR A 1 94 ? 9.000 -16.233 -10.400 1.00 93.19 94 THR A N 1
ATOM 792 C CA . THR A 1 94 ? 8.776 -17.516 -9.715 1.00 93.19 94 THR A CA 1
ATOM 793 C C . THR A 1 94 ? 7.743 -17.399 -8.589 1.00 93.19 94 THR A C 1
ATOM 795 O O . THR A 1 94 ? 6.918 -18.295 -8.414 1.00 93.19 94 THR A O 1
ATOM 798 N N . LEU A 1 95 ? 7.781 -16.316 -7.808 1.00 93.00 95 LEU A N 1
ATOM 799 C CA . LEU A 1 95 ? 6.832 -16.066 -6.721 1.00 93.00 95 LEU A CA 1
ATOM 800 C C . LEU A 1 95 ? 5.444 -15.683 -7.244 1.00 93.00 95 LEU A C 1
ATOM 802 O O . LEU A 1 95 ? 4.446 -16.153 -6.698 1.00 93.00 95 LEU A O 1
ATOM 806 N N . CYS A 1 96 ? 5.359 -14.890 -8.311 1.00 91.12 96 CYS A N 1
ATOM 807 C CA . CYS A 1 96 ? 4.095 -14.629 -8.998 1.00 91.12 96 CYS A CA 1
ATOM 808 C C . CYS A 1 96 ? 3.453 -15.942 -9.468 1.00 91.12 96 CYS A C 1
ATOM 810 O O . CYS A 1 96 ? 2.307 -16.214 -9.116 1.00 91.12 96 CYS A O 1
ATOM 812 N N . ASP A 1 97 ? 4.210 -16.791 -10.166 1.00 92.50 97 ASP A N 1
ATOM 813 C CA . ASP A 1 97 ? 3.697 -18.033 -10.755 1.00 92.50 97 ASP A CA 1
ATOM 814 C C . ASP A 1 97 ? 3.281 -19.062 -9.699 1.00 92.50 97 ASP A C 1
ATOM 816 O O . ASP A 1 97 ? 2.245 -19.716 -9.819 1.00 92.50 97 ASP A O 1
ATOM 820 N N . ARG A 1 98 ? 4.096 -19.237 -8.652 1.00 94.69 98 ARG A N 1
ATOM 821 C CA . ARG A 1 98 ? 3.866 -20.286 -7.645 1.00 94.69 98 ARG A CA 1
ATOM 822 C C . ARG A 1 98 ? 2.907 -19.869 -6.549 1.00 94.69 98 ARG A C 1
ATOM 824 O O . ARG A 1 98 ? 2.239 -20.716 -5.962 1.00 94.69 98 ARG A O 1
ATOM 831 N N . CYS A 1 99 ? 2.916 -18.589 -6.211 1.00 91.62 99 CYS A N 1
ATOM 832 C CA . CYS A 1 99 ? 2.322 -18.099 -4.982 1.00 91.62 99 CYS A CA 1
ATOM 833 C C . CYS A 1 99 ? 1.241 -17.039 -5.252 1.00 91.62 99 CYS A C 1
ATOM 835 O O . CYS A 1 99 ? 0.571 -16.614 -4.316 1.00 91.62 99 CYS A O 1
ATOM 837 N N . ASN A 1 100 ? 1.016 -16.650 -6.515 1.00 89.25 100 ASN A N 1
ATOM 838 C CA . ASN A 1 100 ? 0.041 -15.628 -6.905 1.00 89.25 100 ASN A CA 1
ATOM 839 C C . ASN A 1 100 ? 0.254 -14.308 -6.137 1.00 89.25 100 ASN A C 1
ATOM 841 O O . ASN A 1 100 ? -0.681 -13.688 -5.622 1.00 89.25 100 ASN A O 1
ATOM 845 N N . VAL A 1 101 ? 1.527 -13.925 -6.000 1.00 90.88 101 VAL A N 1
ATOM 846 C CA . VAL A 1 101 ? 1.941 -12.670 -5.368 1.00 90.88 101 VAL A CA 1
ATOM 847 C C . VAL A 1 101 ? 1.453 -11.498 -6.212 1.00 90.88 101 VAL A C 1
ATOM 849 O O . VAL A 1 101 ? 1.677 -11.461 -7.418 1.00 90.88 101 VAL A O 1
ATOM 852 N N . LEU A 1 102 ? 0.792 -10.536 -5.565 1.00 85.94 102 LEU A N 1
ATOM 853 C CA . LEU A 1 102 ? 0.268 -9.336 -6.224 1.00 85.94 102 LEU A CA 1
ATOM 854 C C . LEU A 1 102 ? 1.152 -8.107 -6.011 1.00 85.94 102 LEU A C 1
ATOM 856 O O . LEU A 1 102 ? 1.034 -7.130 -6.746 1.00 85.94 102 LEU A O 1
ATOM 860 N N . CYS A 1 103 ? 1.981 -8.123 -4.970 1.00 89.00 103 CYS A N 1
ATOM 861 C CA . CYS A 1 103 ? 2.784 -6.981 -4.562 1.00 89.00 103 CYS A CA 1
ATOM 862 C C . CYS A 1 103 ? 4.100 -7.453 -3.945 1.00 89.00 103 CYS A C 1
ATOM 864 O O . CYS A 1 103 ? 4.139 -8.486 -3.273 1.00 89.00 103 CYS A O 1
ATOM 866 N N . PHE A 1 104 ? 5.151 -6.667 -4.149 1.00 90.44 104 PHE A N 1
ATOM 867 C CA . PHE A 1 104 ? 6.448 -6.864 -3.522 1.00 90.44 104 PHE A CA 1
ATOM 868 C C . PHE A 1 104 ? 6.763 -5.688 -2.603 1.00 90.44 104 PHE A C 1
ATOM 870 O O . PHE A 1 104 ? 6.524 -4.538 -2.967 1.00 90.44 104 PHE A O 1
ATOM 877 N N . ASP A 1 105 ? 7.320 -5.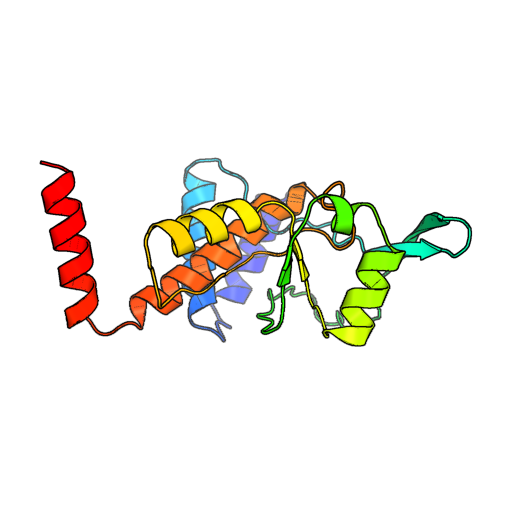979 -1.435 1.00 90.75 105 ASP A N 1
ATOM 878 C CA . ASP A 1 105 ? 7.844 -4.985 -0.499 1.00 90.75 105 ASP A CA 1
ATOM 879 C C . ASP A 1 105 ? 9.225 -5.441 0.013 1.00 90.75 105 ASP A C 1
ATOM 881 O O . ASP A 1 105 ? 9.709 -6.530 -0.318 1.00 90.75 105 ASP A O 1
ATOM 885 N N . SER A 1 106 ? 9.905 -4.583 0.762 1.00 87.62 106 SER A N 1
ATOM 886 C CA . SER A 1 106 ? 11.206 -4.888 1.363 1.00 87.62 106 SER A CA 1
ATOM 887 C C . SER A 1 106 ? 11.346 -4.452 2.817 1.00 87.62 106 SER A C 1
ATOM 889 O O . SER A 1 106 ? 12.450 -4.538 3.361 1.00 87.62 106 SER A O 1
ATOM 891 N N . GLU A 1 107 ? 10.288 -3.898 3.404 1.00 84.94 107 GLU A N 1
ATOM 892 C CA . GLU A 1 107 ? 10.295 -3.335 4.755 1.00 84.94 107 GLU A CA 1
ATOM 893 C C . GLU A 1 107 ? 9.253 -3.995 5.672 1.00 84.94 107 GLU A C 1
ATOM 895 O O . GLU A 1 107 ? 9.091 -3.584 6.825 1.00 84.94 107 GLU A O 1
ATOM 900 N N . ILE A 1 108 ? 8.531 -5.013 5.189 1.00 89.44 108 ILE A N 1
ATOM 901 C CA . ILE A 1 108 ? 7.495 -5.697 5.971 1.00 89.44 108 ILE A CA 1
ATOM 902 C C . ILE A 1 108 ? 8.113 -6.733 6.920 1.00 89.44 108 ILE A C 1
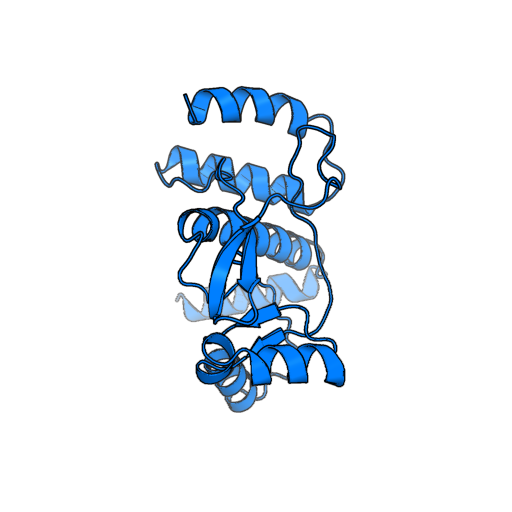ATOM 904 O O . ILE A 1 108 ? 7.572 -6.936 8.010 1.00 89.44 108 ILE A O 1
ATOM 908 N N . ASP A 1 109 ? 9.243 -7.355 6.567 1.00 89.38 109 ASP A N 1
ATOM 909 C CA . ASP A 1 109 ? 9.957 -8.345 7.389 1.00 89.38 109 ASP A CA 1
ATOM 910 C C . ASP A 1 109 ? 10.156 -7.901 8.841 1.00 89.38 109 ASP A C 1
ATOM 912 O O . ASP A 1 109 ? 9.847 -8.645 9.776 1.00 89.38 109 ASP A O 1
ATOM 916 N N . GLN A 1 110 ? 10.622 -6.671 9.041 1.00 87.62 110 GLN A N 1
ATOM 917 C CA . GLN A 1 110 ? 10.886 -6.102 10.362 1.00 87.62 110 GLN A CA 1
ATOM 918 C C . GLN A 1 110 ? 9.602 -5.939 11.179 1.00 87.62 110 GLN A C 1
ATOM 920 O O . GLN A 1 110 ? 9.586 -6.215 12.381 1.00 87.62 110 GLN A O 1
ATOM 925 N N . VAL A 1 111 ? 8.507 -5.538 10.527 1.00 89.81 111 VAL A N 1
ATOM 926 C CA . VAL A 1 111 ? 7.193 -5.412 11.169 1.00 89.81 111 VAL A CA 1
ATOM 927 C C . VAL A 1 111 ? 6.670 -6.791 11.569 1.00 89.81 111 VAL A C 1
ATOM 929 O O . VAL A 1 111 ? 6.202 -6.968 12.694 1.00 89.81 111 VAL A O 1
ATOM 932 N N . ILE A 1 112 ? 6.803 -7.791 10.693 1.00 90.50 112 ILE A N 1
ATOM 933 C CA . ILE A 1 112 ? 6.402 -9.174 10.981 1.00 90.50 112 ILE A CA 1
ATOM 934 C C . ILE A 1 112 ? 7.205 -9.751 12.148 1.00 90.50 112 ILE A C 1
ATOM 936 O O . ILE A 1 112 ? 6.612 -10.341 13.053 1.00 90.50 112 ILE A O 1
ATOM 940 N N . ALA A 1 113 ? 8.522 -9.544 12.176 1.00 90.44 113 ALA A N 1
ATOM 941 C CA . ALA A 1 113 ? 9.370 -10.001 13.273 1.00 90.44 113 ALA A CA 1
ATOM 942 C C . ALA A 1 113 ? 8.937 -9.392 14.619 1.00 90.44 113 ALA A C 1
ATOM 944 O O . ALA A 1 113 ? 8.850 -10.102 15.623 1.00 90.44 113 ALA A O 1
ATOM 945 N N . ALA A 1 114 ? 8.593 -8.099 14.640 1.00 90.56 114 ALA A N 1
ATOM 946 C CA . ALA A 1 114 ? 8.089 -7.428 15.838 1.00 90.56 114 ALA A CA 1
ATOM 947 C C . ALA A 1 114 ? 6.714 -7.964 16.283 1.00 90.56 114 ALA A C 1
ATOM 949 O O . ALA A 1 114 ? 6.506 -8.223 17.470 1.00 90.56 114 ALA A O 1
ATOM 950 N N . ILE A 1 115 ? 5.788 -8.182 15.343 1.00 91.06 115 ILE A N 1
ATOM 951 C CA . ILE A 1 115 ? 4.461 -8.769 15.605 1.00 91.06 115 ILE A CA 1
ATOM 952 C C . ILE A 1 115 ? 4.601 -10.173 16.210 1.00 91.06 115 ILE A C 1
ATOM 954 O O . ILE A 1 115 ? 3.947 -10.484 17.211 1.00 91.06 115 ILE A O 1
ATOM 958 N N . GLN A 1 116 ? 5.485 -10.998 15.642 1.00 89.19 116 GLN A N 1
ATOM 959 C CA . GLN A 1 116 ? 5.780 -12.344 16.139 1.00 89.19 116 GLN A CA 1
ATOM 960 C C . GLN A 1 116 ? 6.413 -12.307 17.535 1.00 89.19 116 GLN A C 1
ATOM 962 O O . GLN A 1 116 ? 5.981 -13.045 18.422 1.00 89.19 116 GLN A O 1
ATOM 967 N N . GLY A 1 117 ? 7.387 -11.419 17.757 1.00 92.44 117 GLY A N 1
ATOM 968 C CA . GLY A 1 117 ? 8.038 -11.238 19.058 1.00 92.44 117 GLY A CA 1
ATOM 969 C C . GLY A 1 117 ? 7.063 -10.816 20.161 1.00 92.44 117 GLY A C 1
ATOM 970 O O . GLY A 1 117 ? 7.135 -11.325 21.279 1.00 92.44 117 GLY A O 1
ATOM 971 N N . ASN A 1 118 ? 6.090 -9.968 19.822 1.00 90.31 118 ASN A N 1
ATOM 972 C CA . ASN A 1 118 ? 5.040 -9.508 20.734 1.00 90.31 118 ASN A CA 1
ATOM 973 C C . ASN A 1 118 ? 3.831 -10.458 20.811 1.00 90.31 118 ASN A C 1
ATOM 975 O O . ASN A 1 118 ? 2.829 -10.110 21.434 1.00 90.31 118 ASN A O 1
ATOM 979 N N . ARG A 1 119 ? 3.903 -11.645 20.185 1.00 89.75 119 ARG A N 1
ATOM 980 C CA . ARG A 1 119 ? 2.842 -12.674 20.174 1.00 89.75 119 ARG A CA 1
ATOM 981 C C . ARG A 1 119 ? 1.472 -12.133 19.755 1.00 89.75 119 ARG A C 1
ATOM 983 O O . ARG A 1 119 ? 0.440 -12.536 20.283 1.00 89.75 119 ARG A O 1
ATOM 990 N N . THR A 1 120 ? 1.456 -11.193 18.816 1.00 88.50 120 THR A N 1
ATOM 991 C CA . THR A 1 120 ? 0.204 -10.647 18.289 1.00 88.50 120 THR A CA 1
ATOM 992 C C . THR A 1 120 ? -0.380 -11.619 17.266 1.00 88.50 120 THR A C 1
ATOM 994 O O . THR A 1 120 ? 0.185 -11.821 16.196 1.00 88.50 120 THR A O 1
ATOM 997 N N . GLU A 1 121 ? -1.522 -12.222 17.596 1.00 87.00 121 GLU A N 1
ATOM 998 C CA . GLU A 1 121 ? -2.154 -13.269 16.776 1.00 87.00 121 GLU A CA 1
ATOM 999 C C . GLU A 1 121 ? -3.085 -12.719 15.684 1.00 87.00 121 GLU A C 1
ATOM 1001 O O . GLU A 1 121 ? -3.456 -13.436 14.759 1.00 87.00 121 GLU A O 1
ATOM 1006 N N . SER A 1 122 ? -3.486 -11.449 15.778 1.00 88.00 122 SER A N 1
ATOM 1007 C CA . SER A 1 122 ? -4.406 -10.807 14.835 1.00 88.00 122 SER A CA 1
ATOM 1008 C C . SER A 1 122 ? -3.821 -9.503 14.319 1.00 88.00 122 SER A C 1
ATOM 1010 O O . SER A 1 122 ? -3.681 -8.534 15.063 1.00 88.00 122 SER A O 1
ATOM 1012 N N . PHE A 1 123 ? -3.505 -9.470 13.029 1.00 89.81 123 PHE A N 1
ATOM 1013 C CA . PHE A 1 123 ? -2.997 -8.284 12.352 1.00 89.81 123 PHE A CA 1
ATOM 1014 C C . PHE A 1 123 ? -3.465 -8.254 10.895 1.00 89.81 123 PHE A C 1
ATOM 1016 O O . PHE A 1 123 ? -3.852 -9.268 10.317 1.00 89.81 123 PHE A O 1
ATOM 1023 N N . MET A 1 124 ? -3.435 -7.065 10.302 1.00 89.81 124 MET A N 1
ATOM 1024 C CA . MET A 1 124 ? -3.712 -6.838 8.888 1.00 89.81 124 MET A CA 1
ATOM 1025 C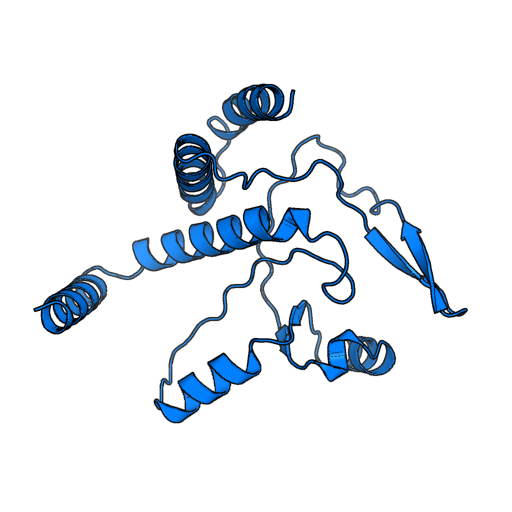 C . MET A 1 124 ? -2.651 -5.891 8.345 1.00 89.81 124 MET A C 1
ATOM 1027 O O . MET A 1 124 ? -2.331 -4.891 8.985 1.00 89.81 124 MET A O 1
ATOM 1031 N N . ILE A 1 125 ? -2.140 -6.187 7.154 1.00 90.88 125 ILE A N 1
ATOM 1032 C CA . ILE A 1 125 ? -1.221 -5.303 6.441 1.00 90.88 125 ILE A CA 1
ATOM 1033 C C . ILE A 1 125 ? -2.013 -4.555 5.376 1.00 90.88 125 ILE A C 1
ATOM 1035 O O . ILE A 1 125 ? -2.690 -5.164 4.549 1.00 90.88 125 ILE A O 1
ATOM 1039 N N . ILE A 1 126 ? -1.920 -3.229 5.402 1.00 93.19 126 ILE A N 1
ATOM 1040 C CA . ILE A 1 126 ? -2.518 -2.343 4.405 1.00 93.19 126 ILE A CA 1
ATOM 1041 C C . ILE A 1 126 ? -1.374 -1.569 3.769 1.00 93.19 126 ILE A C 1
ATOM 1043 O O . ILE A 1 126 ? -0.659 -0.844 4.461 1.00 93.19 126 ILE A O 1
ATOM 1047 N N . ARG A 1 127 ? -1.202 -1.717 2.454 1.00 91.75 127 ARG A N 1
ATOM 1048 C CA . ARG A 1 127 ? -0.098 -1.093 1.727 1.00 91.75 127 ARG A CA 1
ATOM 1049 C C . ARG A 1 127 ? -0.602 -0.245 0.572 1.00 91.75 127 ARG A C 1
ATOM 1051 O O . ARG A 1 127 ? -1.422 -0.690 -0.225 1.00 91.75 127 ARG A O 1
ATOM 1058 N N . GLY A 1 128 ? -0.084 0.976 0.488 1.00 91.94 128 GLY A N 1
ATOM 1059 C CA . GLY A 1 128 ? -0.182 1.792 -0.711 1.00 91.94 128 GLY A CA 1
ATOM 1060 C C . GLY A 1 128 ? 0.906 1.376 -1.698 1.00 91.94 128 GLY A C 1
ATOM 1061 O O . GLY A 1 128 ? 2.086 1.420 -1.357 1.00 91.94 128 GLY A O 1
ATOM 1062 N N . VAL A 1 129 ? 0.514 0.982 -2.910 1.00 88.69 129 VAL A N 1
ATOM 1063 C CA . VAL A 1 129 ? 1.444 0.692 -4.012 1.00 88.69 129 VAL A CA 1
ATOM 1064 C C . VAL A 1 129 ? 1.792 1.998 -4.723 1.00 88.69 129 VAL A C 1
ATOM 1066 O O . VAL A 1 129 ? 0.889 2.751 -5.093 1.00 88.69 129 VAL A O 1
ATOM 1069 N N . TYR A 1 130 ? 3.081 2.302 -4.869 1.00 88.44 130 TYR A N 1
ATOM 1070 C CA . TYR A 1 130 ? 3.551 3.545 -5.496 1.00 88.44 130 TYR A CA 1
ATOM 1071 C C . TYR A 1 130 ? 4.452 3.317 -6.715 1.00 88.44 130 TYR A C 1
ATOM 1073 O O . TYR A 1 130 ? 4.690 4.254 -7.468 1.00 88.44 130 TYR A O 1
ATOM 1081 N N . ASP A 1 131 ? 4.934 2.093 -6.923 1.00 85.38 131 ASP A N 1
ATOM 1082 C CA . ASP A 1 131 ? 5.778 1.722 -8.052 1.00 85.38 131 ASP A CA 1
ATOM 1083 C C . ASP A 1 131 ? 5.415 0.319 -8.561 1.00 85.38 131 ASP A C 1
ATOM 1085 O O . ASP A 1 131 ? 4.808 -0.477 -7.842 1.00 85.38 131 ASP A O 1
ATOM 1089 N N . TYR A 1 132 ? 5.785 0.028 -9.808 1.00 80.62 132 TYR A N 1
ATOM 1090 C CA . TYR A 1 132 ? 5.512 -1.237 -10.490 1.00 80.62 132 TYR A CA 1
ATOM 1091 C C . TYR A 1 132 ? 6.729 -2.168 -10.564 1.00 80.62 132 TYR A C 1
ATOM 1093 O O . TYR A 1 132 ? 6.571 -3.308 -11.002 1.00 80.62 132 TYR A O 1
ATOM 1101 N N . HIS A 1 133 ? 7.936 -1.708 -10.205 1.00 77.88 133 HIS A N 1
ATOM 1102 C CA . HIS A 1 133 ? 9.162 -2.455 -10.495 1.00 77.88 133 HIS A CA 1
ATOM 1103 C C . HIS A 1 133 ? 9.970 -2.863 -9.261 1.00 77.88 133 HIS A C 1
ATOM 1105 O O . HIS A 1 133 ? 10.026 -4.050 -8.924 1.00 77.88 133 HIS A O 1
ATOM 1111 N N . ASP A 1 134 ? 10.656 -1.906 -8.642 1.00 77.44 134 ASP A N 1
ATOM 1112 C CA . ASP A 1 134 ? 11.670 -2.152 -7.609 1.00 77.44 134 ASP A CA 1
ATOM 1113 C C . ASP A 1 134 ? 11.710 -1.057 -6.530 1.00 77.44 134 ASP A C 1
ATOM 1115 O O . ASP A 1 134 ? 12.567 -1.080 -5.648 1.00 77.44 134 ASP A O 1
ATOM 1119 N N . GLY A 1 135 ? 10.786 -0.095 -6.588 1.00 78.88 135 GLY A N 1
ATOM 1120 C CA . GLY A 1 135 ? 10.689 1.012 -5.645 1.00 78.88 135 GLY A CA 1
ATOM 1121 C C . GLY A 1 135 ? 11.635 2.176 -5.946 1.00 78.88 135 GLY A C 1
ATOM 1122 O O . GLY A 1 135 ? 11.671 3.140 -5.170 1.00 78.88 135 GLY A O 1
ATOM 1123 N N . THR A 1 136 ? 12.393 2.126 -7.048 1.00 79.62 136 THR A N 1
ATOM 1124 C CA . THR A 1 136 ? 13.289 3.221 -7.461 1.00 79.62 136 THR A CA 1
ATOM 1125 C C . THR A 1 136 ? 12.600 4.251 -8.352 1.00 79.62 136 THR A C 1
ATOM 1127 O O . THR A 1 136 ? 13.013 5.415 -8.362 1.00 79.62 136 THR A O 1
ATOM 1130 N N . SER A 1 137 ? 11.533 3.845 -9.040 1.00 75.12 137 SER A N 1
ATOM 1131 C CA . SER A 1 137 ? 10.729 4.684 -9.932 1.00 75.12 137 SER A CA 1
ATOM 1132 C C . SER A 1 137 ? 9.491 5.243 -9.221 1.00 75.12 137 SER A C 1
ATOM 1134 O O . SER A 1 137 ? 9.138 4.800 -8.130 1.00 75.12 137 SER A O 1
ATOM 1136 N N . ASN A 1 138 ? 8.839 6.244 -9.825 1.00 78.50 138 ASN A N 1
ATOM 1137 C CA . ASN A 1 138 ? 7.549 6.786 -9.374 1.00 78.50 138 ASN A CA 1
ATOM 1138 C C . ASN A 1 138 ? 7.512 7.243 -7.895 1.00 78.50 138 ASN A C 1
ATOM 1140 O O . ASN A 1 138 ? 6.466 7.195 -7.249 1.00 78.50 138 ASN A O 1
ATOM 1144 N N . LYS A 1 139 ? 8.633 7.711 -7.325 1.00 83.44 139 LYS A N 1
ATOM 1145 C CA . LYS A 1 139 ? 8.705 8.133 -5.908 1.00 83.44 139 LYS A CA 1
ATOM 1146 C C . LYS A 1 139 ? 7.719 9.253 -5.567 1.00 83.44 139 LYS A C 1
ATOM 1148 O O . LYS A 1 139 ? 7.259 9.346 -4.432 1.00 83.44 139 LYS A O 1
ATOM 1153 N N . GLU A 1 140 ? 7.339 10.064 -6.548 1.00 86.00 140 GLU A N 1
ATOM 1154 C CA . GLU A 1 140 ? 6.301 11.087 -6.419 1.00 86.00 140 GLU A CA 1
ATOM 1155 C C . GLU A 1 140 ? 4.912 10.521 -6.066 1.00 86.00 140 GLU A C 1
ATOM 1157 O O . GLU A 1 140 ? 4.086 11.240 -5.507 1.00 86.00 140 GLU A O 1
ATOM 1162 N N . TRP A 1 141 ? 4.646 9.238 -6.339 1.00 87.06 141 TRP A N 1
ATOM 1163 C CA . TRP A 1 141 ? 3.392 8.566 -5.977 1.00 87.06 141 TRP A CA 1
ATOM 1164 C C . TRP A 1 141 ? 3.342 8.137 -4.514 1.00 87.06 141 TRP A C 1
ATOM 1166 O O . TRP A 1 141 ? 2.253 7.903 -3.982 1.00 87.06 141 TRP A O 1
ATOM 1176 N N . GLN A 1 142 ? 4.492 8.038 -3.845 1.00 89.56 142 GLN A N 1
ATOM 1177 C CA . GLN A 1 142 ? 4.588 7.490 -2.495 1.00 89.56 142 GLN A CA 1
ATOM 1178 C C . GLN A 1 142 ? 3.737 8.265 -1.470 1.00 89.56 142 GLN A C 1
ATOM 1180 O O . GLN A 1 142 ? 3.014 7.607 -0.712 1.00 89.56 142 GLN A O 1
ATOM 1185 N N . PRO A 1 143 ? 3.713 9.617 -1.449 1.00 91.19 143 PRO A N 1
ATOM 1186 C CA . PRO A 1 143 ? 2.867 10.365 -0.518 1.00 91.19 143 PRO A CA 1
ATOM 1187 C C . PRO A 1 143 ? 1.368 10.129 -0.746 1.00 91.19 143 PRO A C 1
ATOM 1189 O O . PRO A 1 143 ? 0.634 9.842 0.200 1.00 91.19 143 PRO A O 1
ATOM 1192 N N . PHE A 1 144 ? 0.909 10.190 -2.002 1.00 90.44 144 PHE A N 1
ATOM 1193 C CA . PHE A 1 144 ? -0.500 9.962 -2.342 1.00 90.44 144 PHE A CA 1
ATOM 1194 C C . PHE A 1 144 ? -0.932 8.520 -2.035 1.00 90.44 144 PHE A C 1
ATOM 1196 O O . PHE A 1 144 ? -2.008 8.288 -1.478 1.00 90.44 144 PHE A O 1
ATOM 1203 N N . SER A 1 145 ? -0.081 7.543 -2.351 1.00 91.56 145 SER A N 1
ATOM 1204 C CA . SER A 1 145 ? -0.362 6.128 -2.111 1.00 91.56 145 SER A CA 1
ATOM 1205 C C . SER A 1 145 ? -0.430 5.799 -0.615 1.00 91.56 145 SER A C 1
ATOM 1207 O O . SER A 1 145 ? -1.348 5.112 -0.156 1.00 91.56 145 SER A O 1
ATOM 1209 N N . SER A 1 146 ? 0.475 6.383 0.175 1.00 93.19 146 SER A N 1
ATOM 1210 C CA . SER A 1 146 ? 0.458 6.282 1.640 1.00 93.19 146 SER A CA 1
ATOM 1211 C C . SER A 1 146 ? -0.822 6.873 2.232 1.00 93.19 146 SER A C 1
ATOM 1213 O O . SER A 1 146 ? -1.439 6.271 3.113 1.00 93.19 146 SER A O 1
ATOM 1215 N N . LEU A 1 147 ? -1.278 8.014 1.708 1.00 94.06 147 LEU A N 1
ATOM 1216 C CA . LEU A 1 147 ? -2.528 8.632 2.140 1.00 94.06 147 LEU A CA 1
ATOM 1217 C C . LEU A 1 147 ? -3.753 7.766 1.813 1.00 94.06 147 LEU A C 1
ATOM 1219 O O . LEU A 1 147 ? -4.662 7.657 2.637 1.00 94.06 147 LEU A O 1
ATOM 1223 N N . CYS A 1 148 ? -3.768 7.105 0.652 1.00 92.88 148 CYS A N 1
ATOM 1224 C CA . CYS A 1 148 ? -4.823 6.152 0.300 1.00 92.88 148 CYS A CA 1
ATOM 1225 C C . CYS A 1 148 ? -4.892 4.990 1.301 1.00 92.88 148 CYS A C 1
ATOM 1227 O O . CYS A 1 148 ? -5.978 4.660 1.783 1.00 92.88 148 CYS A O 1
ATOM 1229 N N . ALA A 1 149 ? -3.741 4.412 1.661 1.00 94.94 149 ALA A N 1
ATOM 1230 C CA . ALA A 1 149 ? -3.664 3.351 2.664 1.00 94.94 149 ALA A CA 1
ATOM 1231 C C . ALA A 1 149 ? -4.171 3.823 4.038 1.00 94.94 149 ALA A C 1
ATOM 1233 O O . ALA A 1 149 ? -4.983 3.140 4.665 1.00 94.94 149 ALA A O 1
ATOM 1234 N N . ALA A 1 150 ? -3.768 5.020 4.476 1.00 95.31 150 ALA A N 1
ATOM 1235 C CA . ALA A 1 150 ? -4.213 5.605 5.740 1.00 95.31 150 ALA A CA 1
ATOM 1236 C C . ALA A 1 150 ? -5.728 5.881 5.760 1.00 95.31 150 ALA A C 1
ATOM 1238 O O . ALA A 1 150 ? -6.408 5.572 6.740 1.00 95.31 150 ALA A O 1
ATOM 1239 N N . ALA A 1 151 ? -6.285 6.408 4.668 1.00 94.12 151 ALA A N 1
ATOM 1240 C CA . ALA A 1 151 ? -7.722 6.636 4.526 1.00 94.12 151 ALA A CA 1
ATOM 1241 C C . ALA A 1 151 ? -8.528 5.326 4.569 1.00 94.12 151 ALA A C 1
ATOM 1243 O O . ALA A 1 151 ? -9.575 5.239 5.227 1.00 94.12 151 ALA A O 1
ATOM 1244 N N . PHE A 1 152 ? -8.020 4.282 3.911 1.00 93.25 152 PHE A N 1
ATOM 1245 C CA . PHE A 1 152 ? -8.614 2.951 3.971 1.00 93.25 152 PHE A CA 1
ATOM 1246 C C . PHE A 1 152 ? -8.553 2.370 5.391 1.00 93.25 152 PHE A C 1
ATOM 1248 O O . PHE A 1 152 ? -9.578 1.938 5.920 1.00 93.25 152 PHE A O 1
ATOM 1255 N N . MET A 1 153 ? -7.405 2.463 6.063 1.00 95.19 153 MET A N 1
ATOM 1256 C CA . MET A 1 153 ? -7.246 2.040 7.459 1.00 95.19 153 MET A CA 1
ATOM 1257 C C . MET A 1 153 ? -8.201 2.783 8.404 1.00 95.19 153 MET A C 1
ATOM 1259 O O . MET A 1 153 ? -8.890 2.147 9.203 1.00 95.19 153 MET A O 1
ATOM 1263 N N . LYS A 1 154 ? -8.316 4.114 8.277 1.00 93.62 154 LYS A N 1
ATOM 1264 C CA . LYS A 1 154 ? -9.259 4.934 9.060 1.00 93.62 154 LYS A CA 1
ATOM 1265 C C . LYS A 1 154 ? -10.691 4.424 8.896 1.00 93.62 154 LYS A C 1
ATOM 1267 O O . LYS A 1 154 ? -11.426 4.325 9.873 1.00 93.62 154 LYS A O 1
ATOM 1272 N N . THR A 1 155 ? -11.067 4.009 7.688 1.00 91.12 155 THR A N 1
ATOM 1273 C CA . THR A 1 155 ? -12.383 3.403 7.427 1.00 91.12 155 THR A CA 1
ATOM 1274 C C . THR A 1 155 ? -12.605 2.123 8.213 1.00 91.12 155 THR A C 1
ATOM 1276 O O . THR A 1 155 ? -13.678 1.952 8.789 1.00 91.12 155 THR A O 1
ATOM 1279 N N . ILE A 1 156 ? -11.611 1.233 8.245 1.00 89.00 156 ILE A N 1
ATOM 1280 C CA . ILE A 1 156 ? -11.699 -0.027 8.989 1.00 89.00 156 ILE A CA 1
ATOM 1281 C C . ILE A 1 156 ? -11.855 0.263 10.478 1.00 89.00 156 ILE A C 1
ATOM 1283 O O . ILE A 1 156 ? -12.784 -0.254 11.091 1.00 89.00 156 ILE A O 1
ATOM 1287 N N . ILE A 1 157 ? -11.023 1.147 11.038 1.00 89.12 157 ILE A N 1
ATOM 1288 C CA . ILE A 1 157 ? -11.083 1.519 12.460 1.00 89.12 157 ILE A CA 1
ATOM 1289 C C . ILE A 1 157 ? -12.476 2.040 12.826 1.00 89.12 157 ILE A C 1
ATOM 1291 O O . ILE A 1 157 ? -13.059 1.584 13.802 1.00 89.12 157 ILE A O 1
ATOM 1295 N N . TYR A 1 158 ? -13.065 2.916 12.007 1.00 85.12 158 TYR A N 1
ATOM 1296 C CA . TYR A 1 158 ? -14.422 3.433 12.232 1.00 85.12 158 TYR A CA 1
ATOM 1297 C C . TYR A 1 158 ? -15.528 2.366 12.150 1.00 85.12 158 TYR A C 1
ATOM 1299 O O . TYR A 1 158 ? -16.649 2.611 12.601 1.00 85.12 158 TYR A O 1
ATOM 1307 N N . ARG A 1 159 ? -15.250 1.203 11.550 1.00 82.00 159 ARG A N 1
ATOM 1308 C CA . ARG A 1 159 ? -16.186 0.074 11.447 1.00 82.00 159 ARG A CA 1
ATOM 1309 C C . ARG A 1 159 ? -15.996 -0.971 12.544 1.00 82.00 159 ARG A C 1
ATOM 1311 O O . ARG A 1 159 ? -16.885 -1.804 12.710 1.00 82.00 159 ARG A O 1
ATOM 1318 N N . ILE A 1 160 ? -14.899 -0.924 13.300 1.00 81.12 160 ILE A N 1
ATOM 1319 C CA . ILE A 1 160 ? -14.705 -1.789 14.466 1.00 81.12 160 ILE A CA 1
ATOM 1320 C C . ILE A 1 160 ? -15.709 -1.366 15.560 1.00 81.12 160 ILE A C 1
ATOM 1322 O O . ILE A 1 160 ? -15.840 -0.174 15.845 1.00 81.12 160 ILE A O 1
ATOM 1326 N N . PRO A 1 161 ? -16.457 -2.299 16.180 1.00 74.81 161 PRO A N 1
ATOM 1327 C CA . PRO A 1 161 ? -17.428 -1.961 17.217 1.00 74.81 161 PRO A CA 1
ATOM 1328 C C . PRO A 1 161 ? -16.814 -1.164 18.382 1.00 74.81 161 PRO A C 1
ATOM 1330 O O . PRO A 1 161 ? -15.763 -1.516 18.918 1.00 74.81 161 PRO A O 1
ATOM 1333 N N . LYS A 1 162 ? -17.532 -0.127 18.839 1.00 61.03 162 LYS A N 1
ATOM 1334 C CA . LYS A 1 162 ? -17.114 0.801 19.910 1.00 61.03 162 LYS A CA 1
ATOM 1335 C C . LYS A 1 162 ? -16.602 0.175 21.223 1.00 61.03 162 LYS A C 1
ATOM 1337 O O . LYS A 1 162 ? -15.693 0.785 21.786 1.00 61.03 162 LYS A O 1
ATOM 1342 N N . PRO A 1 163 ? -17.088 -0.984 21.728 1.00 57.97 163 PRO A N 1
ATOM 1343 C CA . PRO A 1 163 ? -16.515 -1.556 22.949 1.00 57.97 163 PRO A CA 1
ATOM 1344 C C . PRO A 1 163 ? -15.008 -1.854 22.846 1.00 57.97 163 PRO A C 1
ATOM 1346 O O . PRO A 1 163 ? -14.326 -1.823 23.863 1.00 57.97 163 PRO A O 1
ATOM 1349 N N . PHE A 1 164 ? -14.466 -2.053 21.638 1.00 56.91 164 PHE A N 1
ATOM 1350 C CA . PHE A 1 164 ? -13.029 -2.261 21.418 1.00 56.91 164 PHE A CA 1
ATOM 1351 C C . PHE A 1 164 ? -12.231 -0.957 21.263 1.00 56.91 164 PHE A C 1
ATOM 1353 O O . PHE A 1 164 ? -11.071 -0.895 21.655 1.00 56.91 164 PHE A O 1
ATOM 1360 N N . ILE A 1 165 ? -12.845 0.104 20.734 1.00 56.59 165 ILE A N 1
ATOM 1361 C CA . ILE A 1 165 ? -12.167 1.384 20.472 1.00 56.59 165 ILE A CA 1
ATOM 1362 C C . ILE A 1 165 ? -11.919 2.165 21.771 1.00 56.59 165 ILE A C 1
ATOM 1364 O O . ILE A 1 165 ? -10.837 2.719 21.956 1.00 56.59 165 ILE A O 1
ATOM 1368 N N . ASN A 1 166 ? -12.880 2.166 22.702 1.00 53.84 166 ASN A N 1
ATOM 1369 C CA . ASN A 1 166 ? -12.702 2.833 23.997 1.00 53.84 166 ASN A CA 1
ATOM 1370 C C . ASN A 1 166 ? -11.578 2.192 24.828 1.00 53.84 166 ASN A C 1
ATOM 1372 O O . ASN A 1 166 ? -10.890 2.896 25.557 1.00 53.84 166 ASN A O 1
ATOM 1376 N N . LEU A 1 167 ? -11.353 0.879 24.693 1.00 56.81 167 LEU A N 1
ATOM 1377 C CA . LEU A 1 167 ? -10.237 0.197 25.352 1.00 56.81 167 LEU A CA 1
ATOM 1378 C C . LEU A 1 167 ? -8.883 0.682 24.806 1.00 56.81 167 LEU A C 1
ATOM 1380 O O . LEU A 1 167 ? -7.968 0.925 25.584 1.00 56.81 167 LEU A O 1
ATOM 1384 N N . ILE A 1 168 ? -8.773 0.876 23.487 1.00 60.16 168 ILE A N 1
ATOM 1385 C CA . ILE A 1 168 ? -7.549 1.373 22.838 1.00 60.16 168 ILE A CA 1
ATOM 1386 C C . ILE A 1 168 ? -7.248 2.812 23.271 1.00 60.16 168 ILE A C 1
ATOM 1388 O O . ILE A 1 168 ? -6.113 3.104 23.637 1.00 60.16 168 ILE A O 1
ATOM 1392 N N . PHE A 1 169 ? -8.252 3.697 23.278 1.00 60.25 169 PHE A N 1
ATOM 1393 C CA . PHE A 1 169 ? -8.056 5.078 23.731 1.00 60.25 169 PHE A CA 1
ATOM 1394 C C . PHE A 1 169 ? -7.679 5.150 25.213 1.00 60.25 169 PHE A C 1
ATOM 1396 O O . PHE A 1 169 ? -6.710 5.822 25.544 1.00 60.25 169 PHE A O 1
ATOM 1403 N N . ASN A 1 170 ? -8.330 4.366 26.079 1.00 55.81 170 ASN A N 1
ATOM 1404 C CA . ASN A 1 170 ? -7.985 4.316 27.503 1.00 55.81 170 ASN A CA 1
ATOM 1405 C C . ASN A 1 170 ? -6.547 3.830 27.755 1.00 55.81 170 ASN A C 1
ATOM 1407 O O . ASN A 1 170 ? -5.901 4.297 28.687 1.00 55.81 170 ASN A O 1
ATOM 1411 N N . ILE A 1 171 ? -6.034 2.899 26.943 1.00 60.25 171 ILE A N 1
ATOM 1412 C CA . ILE A 1 171 ? -4.642 2.434 27.043 1.00 60.25 171 ILE A CA 1
ATOM 1413 C C . ILE A 1 171 ? -3.674 3.540 26.603 1.00 60.25 171 ILE A C 1
ATOM 1415 O O . ILE A 1 171 ? -2.680 3.782 27.279 1.00 60.25 171 ILE A O 1
ATOM 1419 N N . ILE A 1 172 ? -3.963 4.236 25.502 1.00 64.19 172 ILE A N 1
ATOM 1420 C CA . ILE A 1 172 ? -3.125 5.344 25.021 1.00 64.19 172 ILE A CA 1
ATOM 1421 C C . ILE A 1 172 ? -3.106 6.490 26.043 1.00 64.19 172 ILE A C 1
ATOM 1423 O O . ILE A 1 172 ? -2.038 7.007 26.355 1.00 64.19 172 ILE A O 1
ATOM 1427 N N . ASP A 1 173 ? -4.259 6.839 26.612 1.00 66.12 173 ASP A N 1
ATOM 1428 C CA . ASP A 1 173 ? -4.370 7.876 27.642 1.00 66.12 173 ASP A CA 1
ATOM 1429 C C . ASP A 1 173 ? -3.650 7.481 28.942 1.00 66.12 173 ASP A C 1
ATOM 1431 O O . ASP A 1 173 ? -3.084 8.343 29.608 1.00 66.12 173 ASP A O 1
ATOM 1435 N N . TYR A 1 174 ? -3.610 6.187 29.281 1.00 66.56 174 TYR A N 1
ATOM 1436 C CA . TYR A 1 174 ? -2.851 5.665 30.423 1.00 66.56 174 TYR A CA 1
ATOM 1437 C C . TYR A 1 174 ? -1.331 5.777 30.234 1.00 66.56 174 TYR A C 1
ATOM 1439 O O . TYR A 1 174 ? -0.625 6.090 31.184 1.00 66.56 174 TYR A O 1
ATOM 1447 N N . TYR A 1 175 ? -0.818 5.545 29.022 1.00 53.03 175 TYR A N 1
ATOM 1448 C CA . TYR A 1 175 ? 0.620 5.652 28.728 1.00 53.03 175 TYR A CA 1
ATOM 1449 C C . TYR A 1 175 ? 1.099 7.082 28.428 1.00 53.03 175 TYR A C 1
ATOM 1451 O O . TYR A 1 175 ? 2.304 7.310 28.352 1.00 53.03 175 TYR A O 1
ATOM 1459 N N . ASN A 1 176 ? 0.176 8.030 28.245 1.00 59.38 176 ASN A N 1
ATOM 1460 C CA . ASN A 1 176 ? 0.474 9.451 28.037 1.00 59.38 176 ASN A CA 1
ATOM 1461 C C . ASN A 1 176 ? 0.382 10.295 29.330 1.00 59.38 176 ASN A C 1
ATOM 1463 O O . ASN A 1 176 ? 0.505 11.520 29.251 1.00 59.38 176 ASN A O 1
ATOM 1467 N N . GLN A 1 177 ? 0.149 9.665 30.488 1.00 51.03 177 GLN A N 1
ATOM 1468 C CA . GLN A 1 177 ? 0.295 10.257 31.829 1.00 51.03 177 GLN A CA 1
ATOM 1469 C C . GLN A 1 177 ? 1.688 9.972 32.392 1.00 51.03 177 GLN A C 1
ATOM 1471 O O . GLN A 1 177 ? 2.227 10.879 33.065 1.00 51.03 177 GLN A O 1
#

Secondary structure (DSSP, 8-state):
-HHHHHHHHHHHHHTT--SHHHHHHHHHHHHHHHTT---PPPS---EEEE-TTS-EEEE---S---SS--------SEEEE-HHHHT-HHHHHHHHHHH-EEEEESSHHHHHHHHHHTT------------SSSSSS-GGGHHHHHHHHHHHHHHHHHHS-HHHHHHHHHHHHHHT-

Radius of gyration: 19.12 Å; chains: 1; bounding box: 39×45×55 Å

Foldseek 3Di:
DQVVVCVVVVVVCVVDPPDQLSVQLVVLCVVCVVVVHDQDDDPDDWDWDQDPVRDIDTDDPDPPPPDPDDDDDDDDAAEAEALVCLVDVVNVVVCCVPPVHPYYYHPVVVVVVVCVVVVPPDDDDFFQDQDDGRCPPRVSNRSNSVSSSVSVVVVVLVVPDPVVVVVVVVVVVVVVD

pLDDT: mean 78.06, std 15.37, range [36.34, 95.31]